Protein AF-A0A847I3F8-F1 (afdb_monomer_lite)

Structure (mmCIF, N/CA/C/O backbone):
data_AF-A0A847I3F8-F1
#
_entry.id   AF-A0A847I3F8-F1
#
loop_
_atom_site.group_PDB
_atom_site.id
_atom_site.type_symbol
_atom_site.label_atom_id
_atom_site.label_alt_id
_atom_site.label_comp_id
_atom_site.label_asym_id
_atom_site.label_entity_id
_atom_site.label_seq_id
_atom_site.pdbx_PDB_ins_code
_atom_site.Cartn_x
_atom_site.Cartn_y
_atom_site.Cartn_z
_atom_site.occupancy
_atom_site.B_iso_or_equiv
_atom_site.auth_seq_id
_atom_site.auth_comp_id
_atom_site.auth_asym_id
_atom_site.auth_atom_id
_atom_site.pdbx_PDB_model_num
ATOM 1 N N . CYS A 1 1 ? 2.955 -3.205 0.117 1.00 49.69 1 CYS A N 1
ATOM 2 C CA . CYS A 1 1 ? 4.304 -2.613 -0.026 1.00 49.69 1 CYS A CA 1
ATOM 3 C C . CYS A 1 1 ? 4.966 -2.546 1.341 1.00 49.69 1 CYS A C 1
ATOM 5 O O . CYS A 1 1 ? 4.336 -2.089 2.290 1.00 49.69 1 CYS A O 1
ATOM 7 N N . LEU A 1 2 ? 6.205 -3.021 1.455 1.00 45.31 2 LEU A N 1
ATOM 8 C CA . LEU A 1 2 ? 6.928 -3.034 2.726 1.00 45.31 2 LEU A CA 1
ATOM 9 C C . LEU A 1 2 ? 7.526 -1.646 2.967 1.00 45.31 2 LEU A C 1
ATOM 11 O O . LEU A 1 2 ? 8.239 -1.113 2.115 1.00 45.31 2 LEU A O 1
ATOM 15 N N . THR A 1 3 ? 7.198 -1.035 4.101 1.00 46.38 3 THR A N 1
ATOM 16 C CA . THR A 1 3 ? 7.851 0.203 4.530 1.00 46.38 3 THR A CA 1
ATOM 17 C C . THR A 1 3 ? 9.266 -0.157 4.990 1.00 46.38 3 THR A C 1
ATOM 19 O O . THR A 1 3 ? 9.402 -1.096 5.777 1.00 46.38 3 THR A O 1
ATOM 22 N N . PRO A 1 4 ? 10.320 0.516 4.497 1.00 40.41 4 PRO A N 1
ATOM 23 C CA . PRO A 1 4 ? 11.658 0.315 5.038 1.00 40.41 4 PRO A CA 1
ATOM 24 C C . PRO A 1 4 ? 11.684 0.660 6.541 1.00 40.41 4 PRO A C 1
ATOM 26 O O . PRO A 1 4 ? 10.822 1.410 7.008 1.00 40.41 4 PRO A O 1
ATOM 29 N N . PRO A 1 5 ? 12.637 0.105 7.312 1.00 38.88 5 PRO A N 1
ATOM 30 C CA . PRO A 1 5 ? 12.752 0.403 8.734 1.00 38.88 5 PRO A CA 1
ATOM 31 C C . PRO A 1 5 ? 12.906 1.913 8.960 1.00 38.88 5 PRO A C 1
ATOM 33 O O . PRO A 1 5 ? 13.718 2.564 8.307 1.00 38.88 5 PRO A O 1
ATOM 36 N N . TRP A 1 6 ? 12.117 2.446 9.895 1.00 43.84 6 TRP A N 1
ATOM 37 C CA . TRP A 1 6 ? 11.954 3.875 10.198 1.00 43.84 6 TRP A CA 1
ATOM 38 C C . TRP A 1 6 ? 13.180 4.534 10.865 1.00 43.84 6 TRP A C 1
ATOM 40 O O . TRP A 1 6 ? 13.143 5.719 11.170 1.00 43.84 6 TRP A O 1
ATOM 50 N N . ASP A 1 7 ? 14.274 3.794 11.047 1.00 41.00 7 ASP A N 1
ATOM 51 C CA . ASP A 1 7 ? 15.499 4.229 11.738 1.00 41.00 7 ASP A CA 1
ATOM 52 C C . ASP A 1 7 ? 16.512 4.965 10.833 1.00 41.00 7 ASP A C 1
ATOM 54 O O . ASP A 1 7 ? 17.704 5.034 11.134 1.00 41.00 7 ASP A O 1
ATOM 58 N N . GLN A 1 8 ? 16.079 5.522 9.696 1.00 41.69 8 GLN A N 1
ATOM 59 C CA . GLN A 1 8 ? 16.973 6.270 8.803 1.00 41.69 8 GLN A CA 1
ATOM 60 C C . GLN A 1 8 ? 16.874 7.788 9.072 1.00 41.69 8 GLN A C 1
ATOM 62 O O . GLN A 1 8 ? 15.798 8.364 8.912 1.00 41.69 8 GLN A O 1
ATOM 67 N N . PRO A 1 9 ? 17.981 8.472 9.433 1.00 40.56 9 PRO A N 1
ATOM 68 C CA . PRO A 1 9 ? 17.998 9.865 9.909 1.00 40.56 9 PRO A CA 1
ATOM 69 C C . PRO A 1 9 ? 17.741 10.940 8.828 1.00 40.56 9 PRO A C 1
ATOM 71 O O . PRO A 1 9 ? 18.084 12.105 9.008 1.00 40.56 9 PRO A O 1
ATOM 74 N N . THR A 1 10 ? 17.147 10.581 7.691 1.00 46.94 10 THR A N 1
ATOM 75 C CA . THR A 1 10 ? 16.985 11.442 6.507 1.00 46.94 10 THR A CA 1
ATOM 76 C C . THR A 1 10 ? 15.542 11.478 6.000 1.00 46.94 10 THR A C 1
ATOM 78 O O . THR A 1 10 ? 15.300 11.474 4.794 1.00 46.94 10 THR A O 1
ATOM 81 N N . PHE A 1 11 ? 14.568 11.536 6.913 1.00 39.56 11 PHE A N 1
ATOM 82 C CA . PHE A 1 11 ? 13.168 11.781 6.557 1.00 39.56 11 PHE A CA 1
ATOM 83 C C . PHE A 1 11 ? 13.016 13.211 6.014 1.00 39.56 11 PHE A C 1
ATOM 85 O O . PHE A 1 11 ? 13.167 14.194 6.743 1.00 39.56 11 PHE A O 1
ATOM 92 N N . ASN A 1 12 ? 12.749 13.332 4.716 1.00 51.97 12 ASN A N 1
ATOM 93 C CA . ASN A 1 12 ? 12.408 14.586 4.060 1.00 51.97 12 ASN A CA 1
ATOM 94 C C . ASN A 1 12 ? 10.940 14.487 3.615 1.00 51.97 12 ASN A C 1
ATOM 96 O O . ASN A 1 12 ? 10.667 13.855 2.591 1.00 51.97 12 ASN A O 1
ATOM 100 N N . PRO A 1 13 ? 10.004 15.168 4.301 1.00 39.41 13 PRO A N 1
ATOM 101 C CA . PRO A 1 13 ? 8.566 14.979 4.115 1.00 39.41 13 PRO A CA 1
ATOM 102 C C . PRO A 1 13 ? 8.095 15.098 2.657 1.00 39.41 13 PRO A C 1
ATOM 104 O O . PRO A 1 13 ? 7.157 14.419 2.246 1.00 39.41 13 PRO A O 1
ATOM 107 N N . VAL A 1 14 ? 8.752 15.932 1.841 1.00 43.34 14 VAL A N 1
ATOM 108 C CA . VAL A 1 14 ? 8.406 16.133 0.423 1.00 43.34 14 VAL A CA 1
ATOM 109 C C . VAL A 1 14 ? 8.941 15.004 -0.467 1.00 43.34 14 VAL A C 1
ATOM 111 O O . VAL A 1 14 ? 8.253 14.571 -1.397 1.00 43.34 14 VAL A O 1
ATOM 114 N N . ALA A 1 15 ? 10.146 14.500 -0.187 1.00 47.09 15 ALA A N 1
ATOM 115 C CA . ALA A 1 15 ? 10.678 13.306 -0.848 1.00 47.09 15 ALA A CA 1
ATOM 116 C C . ALA A 1 15 ? 9.879 12.055 -0.437 1.00 47.09 15 ALA A C 1
ATOM 118 O O . ALA A 1 15 ? 9.598 11.193 -1.271 1.00 47.09 15 ALA A O 1
ATOM 119 N N . ASP A 1 16 ? 9.412 12.018 0.809 1.00 53.03 16 ASP A N 1
ATOM 120 C CA . ASP A 1 16 ? 8.674 10.899 1.388 1.00 53.03 16 ASP A CA 1
ATOM 121 C C . ASP A 1 16 ? 7.203 10.880 0.975 1.00 53.03 16 ASP A C 1
ATOM 123 O O . ASP A 1 16 ? 6.654 9.804 0.749 1.00 53.03 16 ASP A O 1
ATOM 127 N N . MET A 1 17 ? 6.577 12.032 0.702 1.00 55.00 17 MET A N 1
ATOM 128 C CA . MET A 1 17 ? 5.255 12.088 0.057 1.00 55.00 17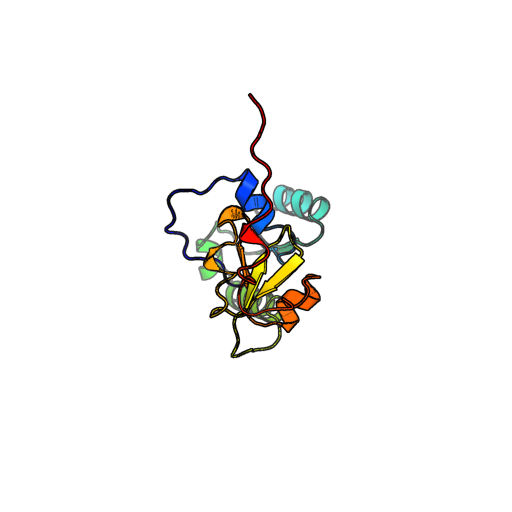 MET A CA 1
ATOM 129 C C . MET A 1 17 ? 5.227 11.329 -1.272 1.00 55.00 17 MET A C 1
ATOM 131 O O . MET A 1 17 ? 4.250 10.640 -1.592 1.00 55.00 17 MET A O 1
ATOM 135 N N . ARG A 1 18 ? 6.319 11.394 -2.049 1.00 56.84 18 ARG A N 1
ATOM 136 C CA . ARG A 1 18 ? 6.447 10.573 -3.256 1.00 56.84 18 ARG A CA 1
ATOM 137 C C . ARG A 1 18 ? 6.503 9.100 -2.926 1.00 56.84 18 ARG A C 1
ATOM 139 O O . ARG A 1 18 ? 6.084 8.346 -3.782 1.00 56.84 18 ARG A O 1
ATOM 146 N N . GLN A 1 19 ? 6.953 8.666 -1.749 1.00 58.12 19 GLN A N 1
ATOM 147 C CA . GLN A 1 19 ? 6.914 7.264 -1.326 1.00 58.12 19 GLN A CA 1
ATOM 148 C C . GLN A 1 19 ? 5.519 6.795 -0.908 1.00 58.12 19 GLN A C 1
ATOM 150 O O . GLN A 1 19 ? 5.216 5.613 -1.089 1.00 58.12 19 GLN A O 1
ATOM 155 N N . VAL A 1 20 ? 4.673 7.693 -0.400 1.00 59.03 20 VAL A N 1
ATOM 156 C CA . VAL A 1 20 ? 3.288 7.378 -0.003 1.00 59.03 20 VAL A CA 1
ATOM 157 C C . VAL A 1 20 ? 2.311 7.432 -1.185 1.00 59.03 20 VAL A C 1
ATOM 159 O O . VAL A 1 20 ? 1.274 6.775 -1.161 1.00 59.03 20 VAL A O 1
ATOM 162 N N . ARG A 1 21 ? 2.652 8.146 -2.269 1.00 57.72 21 ARG A N 1
ATOM 163 C CA . ARG A 1 21 ? 1.830 8.216 -3.493 1.00 57.72 21 ARG A CA 1
ATOM 164 C C . ARG A 1 21 ? 1.568 6.829 -4.100 1.00 57.72 21 ARG A C 1
ATOM 166 O O . ARG A 1 21 ? 2.513 6.120 -4.455 1.00 57.72 21 ARG A O 1
ATOM 173 N N . GLY A 1 22 ? 0.291 6.482 -4.279 1.00 61.97 22 GLY A N 1
ATOM 174 C CA . GLY A 1 22 ? -0.152 5.193 -4.835 1.00 61.97 22 GLY A CA 1
ATOM 175 C C . GLY A 1 22 ? -0.169 4.038 -3.825 1.00 61.97 22 GLY A C 1
ATOM 176 O O . GLY A 1 22 ? -0.243 2.875 -4.230 1.00 61.97 22 GLY A O 1
ATOM 177 N N . ARG A 1 23 ? -0.051 4.340 -2.526 1.00 69.94 23 ARG A N 1
ATOM 178 C CA . ARG A 1 23 ? -0.347 3.393 -1.448 1.00 69.94 23 ARG A CA 1
ATOM 179 C C . ARG A 1 23 ? -1.814 3.507 -1.062 1.00 69.94 23 ARG A C 1
ATOM 181 O O . ARG A 1 23 ? -2.368 4.602 -1.099 1.00 69.94 23 ARG A O 1
ATOM 188 N N . ASN A 1 24 ? -2.385 2.393 -0.626 1.00 72.25 24 ASN A N 1
ATOM 189 C CA . ASN A 1 24 ? -3.631 2.436 0.119 1.00 72.25 24 ASN A CA 1
ATOM 190 C C . ASN A 1 24 ? -3.292 3.035 1.486 1.00 72.25 24 ASN A C 1
ATOM 192 O O . ASN A 1 24 ? -2.387 2.546 2.170 1.00 72.25 24 ASN A O 1
ATOM 196 N N . ILE A 1 25 ? -3.990 4.100 1.867 1.00 76.56 25 ILE A N 1
ATOM 197 C CA . ILE A 1 25 ? -3.841 4.746 3.175 1.00 76.56 25 ILE A CA 1
ATOM 198 C C . ILE A 1 25 ? -5.116 4.476 3.967 1.00 76.56 25 ILE A C 1
ATOM 200 O O . ILE A 1 25 ? -6.194 4.737 3.454 1.00 76.56 25 ILE A O 1
ATOM 204 N N . LEU A 1 26 ? -4.995 3.970 5.195 1.00 79.25 26 LEU A N 1
ATOM 205 C CA . LEU A 1 26 ? -6.119 3.880 6.124 1.00 79.25 26 LEU A CA 1
ATOM 206 C C . LEU A 1 26 ? -5.983 4.994 7.156 1.00 79.25 26 LEU A C 1
ATOM 208 O O . LEU A 1 26 ? -5.003 5.035 7.901 1.00 79.25 26 LEU A O 1
ATOM 212 N N . LEU A 1 27 ? -6.959 5.892 7.193 1.00 78.75 27 LEU A N 1
ATOM 213 C CA . LEU A 1 27 ? -7.099 6.890 8.244 1.00 78.75 27 LEU A CA 1
ATOM 214 C C . LEU A 1 27 ? -7.988 6.310 9.342 1.00 78.75 27 LEU A C 1
ATOM 216 O O . LEU A 1 27 ? -9.106 5.884 9.069 1.00 78.75 27 LEU A O 1
ATOM 220 N N . VAL A 1 28 ? -7.495 6.300 10.576 1.00 79.94 28 VAL A N 1
ATOM 221 C CA . VAL A 1 28 ? -8.268 5.896 11.755 1.00 79.94 28 VAL A CA 1
ATOM 222 C C . VAL A 1 28 ? -8.579 7.157 12.538 1.00 79.94 28 VAL A C 1
ATOM 224 O O . VAL A 1 28 ? -7.652 7.868 12.921 1.00 79.94 28 VAL A O 1
ATOM 227 N N . ALA A 1 29 ? -9.861 7.439 12.746 1.00 79.56 29 ALA A N 1
ATOM 228 C CA . ALA A 1 29 ? -10.294 8.663 13.405 1.00 79.56 29 ALA A CA 1
ATOM 229 C C . ALA A 1 29 ? -11.333 8.377 14.485 1.00 79.56 29 ALA A C 1
ATOM 231 O O . ALA A 1 29 ? -12.216 7.535 14.306 1.00 79.56 29 ALA A O 1
ATOM 232 N N . GLY A 1 30 ? -11.223 9.096 15.600 1.00 81.94 30 GLY A N 1
ATOM 233 C CA . GLY A 1 30 ? -12.226 9.082 16.658 1.00 81.94 30 GLY A CA 1
ATOM 234 C C . GLY A 1 30 ? -13.402 10.023 16.361 1.00 81.94 30 GLY A C 1
ATOM 235 O O . GLY A 1 30 ? -13.331 10.860 15.457 1.00 81.94 30 GLY A O 1
ATOM 236 N N . PRO A 1 31 ? -14.473 9.970 17.170 1.00 78.38 31 PRO A N 1
ATOM 237 C CA . PRO A 1 31 ? -15.656 10.812 16.976 1.00 78.38 31 PRO A CA 1
ATOM 238 C C . PRO A 1 31 ? -15.357 12.313 17.141 1.00 78.38 31 PRO A C 1
ATOM 240 O O . PRO A 1 31 ? -15.997 13.150 16.516 1.00 78.38 31 PRO A O 1
ATOM 243 N N . ALA A 1 32 ? -14.336 12.673 17.926 1.00 76.81 32 ALA A N 1
ATOM 244 C CA . ALA A 1 32 ? -13.904 14.064 18.097 1.00 76.81 32 ALA A CA 1
ATOM 245 C C . ALA A 1 32 ? -13.214 14.663 16.852 1.00 76.81 32 ALA A C 1
ATOM 247 O O . ALA A 1 32 ? -12.989 15.868 16.796 1.00 76.81 32 ALA A O 1
ATOM 248 N N . GLU A 1 33 ? -12.857 13.836 15.868 1.00 74.75 33 GLU A N 1
ATOM 249 C CA . GLU A 1 33 ? -12.080 14.219 14.681 1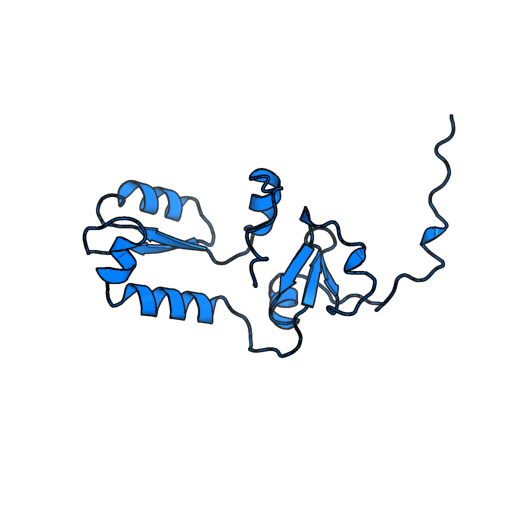.00 74.75 33 GLU A CA 1
ATOM 250 C C . GLU A 1 33 ? -12.943 14.174 13.405 1.00 74.75 33 GLU A C 1
ATOM 252 O O . GLU A 1 33 ? -12.422 14.171 12.286 1.00 74.75 33 GLU A O 1
ATOM 257 N N . GLU A 1 34 ? -14.271 14.144 13.569 1.00 75.44 34 GLU A N 1
ATOM 258 C CA . GLU A 1 34 ? -15.235 13.866 12.503 1.00 75.44 34 GLU A CA 1
ATOM 259 C C . GLU A 1 34 ? -15.165 14.829 11.319 1.00 75.44 34 GLU A C 1
ATOM 261 O O . GLU A 1 34 ? -15.108 14.404 10.162 1.00 75.44 34 GLU A O 1
ATOM 266 N N . GLU A 1 35 ? -15.108 16.130 11.587 1.00 74.25 35 GLU A N 1
ATOM 267 C CA . GLU A 1 35 ? -14.991 17.140 10.532 1.00 74.25 35 GLU A CA 1
ATOM 268 C C . GLU A 1 35 ? -13.664 17.032 9.768 1.00 74.25 35 GLU A C 1
ATOM 270 O O . GLU A 1 35 ? -13.620 17.222 8.549 1.00 74.25 35 GLU A O 1
ATOM 275 N N . ILE A 1 36 ? -12.584 16.675 10.469 1.00 74.44 36 ILE A N 1
ATOM 276 C CA . ILE A 1 36 ? -11.230 16.613 9.911 1.00 74.44 36 ILE A CA 1
ATOM 277 C C . ILE A 1 36 ? -11.121 15.442 8.937 1.00 74.44 36 ILE A C 1
ATOM 279 O O . ILE A 1 36 ? -10.668 15.625 7.802 1.00 74.44 36 ILE A O 1
ATOM 283 N N . TYR A 1 37 ? -11.566 14.245 9.335 1.00 72.88 37 TYR A N 1
ATOM 284 C CA . TYR A 1 37 ? -11.469 13.087 8.449 1.00 72.88 37 TYR A CA 1
ATOM 285 C C . TYR A 1 37 ? -12.457 13.171 7.282 1.00 72.88 37 TYR A C 1
ATOM 287 O O . TYR A 1 37 ? -12.109 12.737 6.187 1.00 72.88 37 TYR A O 1
ATOM 295 N N . LYS A 1 38 ? -13.653 13.758 7.458 1.00 73.94 38 LYS A N 1
ATOM 296 C CA . LYS A 1 38 ? -14.599 13.982 6.346 1.00 73.94 38 LYS A CA 1
ATOM 297 C C . LYS A 1 38 ? -14.015 14.930 5.302 1.00 73.94 38 LYS A C 1
ATOM 299 O O . LYS A 1 38 ? -14.126 14.670 4.104 1.00 73.94 38 LYS A O 1
ATOM 304 N N . SER A 1 39 ? -13.340 15.988 5.751 1.00 71.88 39 SER A N 1
ATOM 305 C CA . SER A 1 39 ? -12.605 16.889 4.865 1.00 71.88 39 SER A CA 1
ATOM 306 C C . SER A 1 39 ? -11.475 16.154 4.135 1.00 71.88 39 SER A C 1
ATOM 308 O O . SER A 1 39 ? -11.384 16.224 2.910 1.00 71.88 39 SER A O 1
ATOM 310 N N . LEU A 1 40 ? -10.659 15.366 4.842 1.00 68.00 40 LEU A N 1
ATOM 311 C CA . LEU A 1 40 ? -9.573 14.586 4.233 1.00 68.00 40 LEU A CA 1
ATOM 312 C C . LEU A 1 40 ? -10.075 13.528 3.243 1.00 68.00 40 LEU A C 1
ATOM 314 O O . LEU A 1 40 ? -9.498 13.401 2.162 1.00 68.00 40 LEU A O 1
ATOM 318 N N . ALA A 1 41 ? -11.156 12.815 3.559 1.00 67.56 41 ALA A N 1
ATOM 319 C CA . ALA A 1 41 ? -11.789 11.839 2.670 1.00 67.56 41 ALA A CA 1
ATOM 320 C C .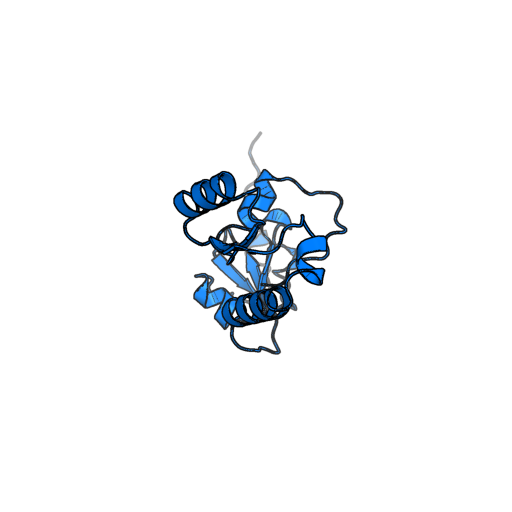 ALA A 1 41 ? -12.264 12.489 1.361 1.00 67.56 41 ALA A C 1
ATOM 322 O O . ALA A 1 41 ? -12.093 11.922 0.286 1.00 67.56 41 ALA A O 1
ATOM 323 N N . GLY A 1 42 ? -12.789 13.718 1.434 1.00 66.06 42 GLY A N 1
ATOM 324 C CA . GLY A 1 42 ? -13.193 14.484 0.253 1.00 66.06 42 GLY A CA 1
ATOM 325 C C . GLY A 1 42 ? -12.030 14.884 -0.665 1.00 66.06 42 GLY A C 1
ATOM 326 O O . GLY A 1 42 ? -12.224 15.032 -1.871 1.00 66.06 42 GLY A O 1
ATOM 327 N N . HIS A 1 43 ? -10.815 15.027 -0.125 1.00 62.00 43 HIS A N 1
ATOM 328 C CA . HIS A 1 43 ? -9.638 15.487 -0.873 1.00 62.00 43 HIS A CA 1
ATOM 329 C C . HIS A 1 43 ? -8.674 14.362 -1.281 1.00 62.00 43 HIS A C 1
ATOM 331 O O . HIS A 1 43 ? -7.843 14.550 -2.174 1.00 62.00 43 HIS A O 1
ATOM 337 N N . SER A 1 44 ? -8.757 13.188 -0.654 1.00 58.56 44 SER A N 1
ATOM 338 C CA . SER A 1 44 ? -7.830 12.080 -0.883 1.00 58.56 44 SER A CA 1
ATOM 339 C C . SER A 1 44 ? -8.436 11.022 -1.809 1.00 58.56 44 SER A C 1
ATOM 341 O O . SER A 1 44 ? -9.149 10.114 -1.397 1.00 58.56 44 SER A O 1
ATOM 343 N N . LYS A 1 45 ? -8.098 11.081 -3.104 1.00 60.84 45 LYS A N 1
ATOM 344 C CA . LYS A 1 45 ? -8.289 9.926 -3.997 1.00 60.84 45 LYS A CA 1
ATOM 345 C C . LYS A 1 45 ? -7.350 8.796 -3.551 1.00 60.84 45 LYS A C 1
ATOM 347 O O . LYS A 1 45 ? -6.176 8.809 -3.916 1.00 60.84 45 LYS A O 1
ATOM 352 N N . GLY A 1 46 ? -7.867 7.843 -2.774 1.00 63.84 46 GLY A N 1
ATOM 353 C CA . GLY A 1 46 ? -7.163 6.610 -2.390 1.00 63.84 46 GLY A CA 1
ATOM 354 C C . GLY A 1 46 ? -6.844 6.439 -0.900 1.00 63.84 46 GLY A C 1
ATOM 355 O O . GLY A 1 46 ? -6.016 5.587 -0.576 1.00 63.84 46 GLY A O 1
ATOM 356 N N . ALA A 1 47 ? -7.455 7.226 -0.008 1.00 70.56 47 ALA A N 1
ATOM 357 C CA . ALA A 1 47 ? -7.438 6.925 1.422 1.00 70.56 47 ALA A CA 1
ATOM 358 C C . ALA A 1 47 ? -8.797 6.364 1.861 1.00 70.56 47 ALA A C 1
ATOM 360 O O . ALA A 1 47 ? -9.829 6.995 1.637 1.00 70.56 47 ALA A O 1
ATOM 361 N N . ASP A 1 48 ? -8.777 5.199 2.500 1.00 75.81 48 ASP A N 1
ATOM 362 C CA . ASP A 1 48 ? -9.928 4.644 3.200 1.00 75.81 48 ASP A CA 1
ATOM 363 C C . ASP A 1 48 ? -9.982 5.237 4.605 1.00 75.81 48 ASP A C 1
ATOM 365 O O . ASP A 1 48 ? -8.949 5.500 5.229 1.00 75.81 48 ASP A O 1
ATOM 369 N N . VAL A 1 49 ? -11.189 5.451 5.121 1.00 80.44 49 VAL A N 1
ATOM 370 C CA . VAL A 1 49 ? -11.383 5.979 6.471 1.00 80.44 49 VAL A CA 1
ATOM 371 C C . VAL A 1 49 ? -12.127 4.968 7.324 1.00 80.44 49 VAL A C 1
ATOM 373 O O . VAL A 1 49 ? -13.206 4.507 6.958 1.00 80.44 49 VAL A O 1
ATOM 376 N N . TYR A 1 50 ? -11.560 4.668 8.487 1.00 82.31 50 TYR A N 1
ATOM 377 C CA . TYR A 1 50 ? -12.213 3.941 9.559 1.00 82.31 50 TYR A CA 1
ATOM 378 C C . TYR A 1 50 ? -12.579 4.921 10.677 1.00 82.31 50 TYR A C 1
ATOM 380 O O . TYR A 1 50 ? -11.711 5.440 11.383 1.00 82.31 50 TYR A O 1
ATOM 388 N N . ALA A 1 51 ? -13.876 5.190 10.814 1.00 83.00 51 ALA A N 1
ATOM 389 C CA . ALA A 1 51 ? -14.413 6.065 11.847 1.00 83.00 51 ALA A CA 1
ATOM 390 C C . ALA A 1 51 ? -14.793 5.243 13.085 1.00 83.00 51 ALA A C 1
ATOM 392 O O . ALA A 1 51 ? -15.826 4.566 13.104 1.00 83.00 51 ALA A O 1
ATOM 393 N N . CYS A 1 52 ? -13.965 5.318 14.124 1.00 82.38 52 CYS A N 1
ATOM 394 C CA . CYS A 1 52 ? -14.263 4.723 15.417 1.00 82.38 52 CYS A CA 1
ATOM 395 C C . CYS A 1 52 ? -15.448 5.458 16.058 1.00 82.38 52 CYS A C 1
ATOM 397 O O . CYS A 1 52 ? -15.477 6.687 16.103 1.00 82.38 52 CYS A O 1
ATOM 399 N N . GLN A 1 53 ? -16.407 4.707 16.598 1.00 80.50 53 GLN A N 1
ATOM 400 C CA . GLN A 1 53 ? -17.496 5.276 17.408 1.00 80.50 53 GLN A CA 1
ATOM 401 C C . GLN A 1 53 ? -17.083 5.447 18.876 1.00 80.50 53 GLN A C 1
ATOM 403 O O . GLN A 1 53 ? -17.712 6.185 19.633 1.00 80.50 53 GLN A O 1
ATOM 408 N N . THR A 1 54 ? -16.012 4.766 19.284 1.00 79.00 54 THR A N 1
ATOM 409 C CA . THR A 1 54 ? -15.505 4.796 20.651 1.00 79.00 54 THR A CA 1
ATOM 410 C C . THR A 1 54 ? -14.650 6.046 20.880 1.00 79.00 54 THR A C 1
ATOM 412 O O . THR A 1 54 ? -13.787 6.355 20.054 1.00 79.00 54 THR A O 1
ATOM 415 N N . PRO A 1 55 ? -14.848 6.779 21.990 1.00 75.56 55 PRO A N 1
ATOM 416 C CA . PRO A 1 55 ? -13.977 7.889 22.348 1.00 75.56 55 PRO A CA 1
ATOM 417 C C . PRO A 1 55 ? -12.563 7.393 22.680 1.00 75.56 55 PRO A C 1
ATOM 419 O O . PRO A 1 55 ? -12.386 6.389 23.364 1.00 75.56 55 PRO A O 1
ATOM 422 N N . GLY A 1 56 ? -11.559 8.123 22.200 1.00 73.44 56 GLY A N 1
ATOM 423 C CA . GLY A 1 56 ? -10.140 7.825 22.400 1.00 73.44 56 GLY A CA 1
ATOM 424 C C . GLY A 1 56 ? -9.294 8.509 21.331 1.00 73.44 56 GLY A C 1
ATOM 425 O O . GLY A 1 56 ? -9.836 9.035 20.355 1.00 73.44 56 GLY A O 1
ATOM 426 N N . ARG A 1 57 ? -7.971 8.538 21.509 1.00 71.94 57 ARG A N 1
ATOM 427 C CA . ARG A 1 57 ? -7.039 9.086 20.509 1.00 71.94 57 ARG A CA 1
ATOM 428 C C . ARG A 1 57 ? -5.883 8.135 20.231 1.00 71.94 57 ARG A C 1
ATOM 430 O O . ARG A 1 57 ? -5.375 7.465 21.128 1.00 71.94 57 ARG A O 1
ATOM 437 N N . GLY A 1 58 ? -5.427 8.110 18.979 1.00 70.06 58 GLY A N 1
ATOM 438 C CA . GLY A 1 58 ? -4.248 7.342 18.574 1.00 70.06 58 GLY A CA 1
ATOM 439 C C . GLY A 1 58 ? -4.325 5.872 19.002 1.00 70.06 58 GLY A C 1
ATOM 440 O O . GLY A 1 58 ? -5.268 5.166 18.656 1.00 70.06 58 GLY A O 1
ATOM 441 N N . CYS A 1 59 ? -3.339 5.412 19.778 1.00 73.81 59 CYS A N 1
ATOM 442 C CA . CYS A 1 59 ? -3.260 4.022 20.236 1.00 73.81 59 CYS A CA 1
ATOM 443 C C . CYS A 1 59 ? -4.371 3.621 21.219 1.00 73.81 59 CYS A C 1
ATOM 445 O O . CYS A 1 59 ? -4.646 2.432 21.349 1.00 73.81 59 CYS A O 1
ATOM 447 N N . GLU A 1 60 ? -5.034 4.570 21.886 1.00 79.31 60 GLU A N 1
ATOM 448 C CA . GLU A 1 60 ? -6.170 4.263 22.767 1.00 79.31 60 GLU A CA 1
ATOM 449 C C . GLU A 1 60 ? -7.320 3.632 21.977 1.00 79.31 60 GLU A C 1
ATOM 451 O O . GLU A 1 60 ? -7.988 2.726 22.471 1.00 79.31 60 GLU A O 1
ATOM 456 N N . LEU A 1 61 ? -7.495 4.038 20.714 1.00 77.88 61 LEU A N 1
ATOM 457 C CA . LEU A 1 61 ? -8.509 3.474 19.825 1.00 77.88 61 LEU A CA 1
ATOM 458 C C . LEU A 1 61 ? -8.253 1.988 19.535 1.00 77.88 61 LEU A C 1
ATOM 460 O O . LEU A 1 61 ? -9.212 1.236 19.395 1.00 77.88 61 LEU A O 1
ATOM 464 N N . LEU A 1 62 ? -6.987 1.544 19.506 1.00 78.81 62 LEU A N 1
ATOM 465 C CA . LEU A 1 62 ? -6.629 0.130 19.296 1.00 78.81 62 LEU A CA 1
ATOM 466 C C . LEU A 1 62 ? -7.088 -0.766 20.451 1.00 78.81 62 LEU A C 1
ATOM 468 O O . LEU A 1 62 ? -7.398 -1.933 20.230 1.00 78.81 62 LEU A O 1
ATOM 472 N N . ALA A 1 63 ? -7.114 -0.230 21.672 1.00 80.88 63 ALA A N 1
ATOM 473 C CA . ALA A 1 63 ? -7.606 -0.945 22.846 1.00 80.88 63 ALA A CA 1
ATOM 474 C C . ALA A 1 63 ? -9.126 -0.798 23.020 1.00 80.88 63 ALA A C 1
ATOM 476 O O . ALA A 1 63 ? -9.780 -1.715 23.514 1.00 80.88 63 ALA A O 1
ATOM 477 N N . ALA A 1 64 ? -9.680 0.353 22.631 1.00 82.31 64 ALA A N 1
ATOM 478 C CA . ALA A 1 64 ? -11.076 0.709 22.864 1.00 82.31 64 ALA A CA 1
ATOM 479 C C . ALA A 1 64 ? -12.046 0.167 21.799 1.00 82.31 64 ALA A C 1
ATOM 481 O O . ALA A 1 64 ? -13.217 -0.051 22.109 1.00 82.31 64 ALA A O 1
ATOM 482 N N . ASP A 1 65 ? -11.596 -0.050 20.560 1.00 83.25 65 ASP A N 1
ATOM 483 C CA . ASP A 1 65 ? -12.400 -0.654 19.494 1.00 83.25 65 ASP A CA 1
ATOM 484 C C . ASP A 1 65 ? -11.873 -2.061 19.134 1.00 83.25 65 ASP A C 1
ATOM 486 O O . ASP A 1 65 ? -10.875 -2.195 18.418 1.00 83.25 65 ASP A O 1
ATOM 490 N N . PRO A 1 66 ? -12.563 -3.136 19.565 1.00 81.31 66 PRO A N 1
ATOM 491 C CA . PRO A 1 66 ? -12.182 -4.512 19.245 1.00 81.31 66 PRO A CA 1
ATOM 492 C C . PRO A 1 66 ? -12.170 -4.823 17.740 1.00 81.31 66 PRO A C 1
ATOM 494 O O . PRO A 1 66 ? -11.472 -5.740 17.296 1.00 81.31 66 PRO A O 1
ATOM 497 N N . GLN A 1 67 ? -12.950 -4.091 16.938 1.00 86.06 67 GLN A N 1
ATOM 498 C CA . GLN A 1 67 ? -13.047 -4.291 15.492 1.00 86.06 67 GLN A CA 1
ATOM 499 C C . GLN A 1 67 ? -11.957 -3.547 14.721 1.00 86.06 67 GLN A C 1
ATOM 501 O O . GLN A 1 67 ? -11.650 -3.933 13.587 1.00 86.06 67 GLN A O 1
ATOM 506 N N . LEU A 1 68 ? -11.316 -2.545 15.329 1.00 84.69 68 LEU A N 1
ATOM 507 C CA . LEU A 1 68 ? -10.277 -1.756 14.674 1.00 84.69 68 LEU A CA 1
ATOM 508 C C . LEU A 1 68 ? -9.091 -2.628 14.250 1.00 84.69 68 LEU A C 1
ATOM 510 O O . LEU A 1 68 ? -8.663 -2.568 13.100 1.00 84.69 68 LEU A O 1
ATOM 514 N N . CYS A 1 69 ? -8.607 -3.508 15.129 1.00 83.38 69 CYS A N 1
ATOM 515 C CA . CYS A 1 69 ? -7.513 -4.430 14.804 1.00 83.38 69 CYS A CA 1
ATOM 516 C C . CYS A 1 69 ? -7.851 -5.342 13.614 1.00 83.38 69 CYS A C 1
ATOM 518 O O . CYS A 1 69 ? -7.030 -5.526 12.714 1.00 83.38 69 CYS A O 1
ATOM 520 N N . SER A 1 70 ? -9.077 -5.872 13.577 1.00 85.38 70 SER A N 1
ATOM 521 C CA . SER A 1 70 ? -9.547 -6.719 12.473 1.00 85.38 70 SER A CA 1
ATOM 522 C C . SER A 1 70 ? -9.660 -5.931 11.166 1.00 85.38 70 SER A C 1
ATOM 524 O O . SER A 1 70 ? -9.301 -6.436 10.103 1.00 85.38 70 SER A O 1
ATOM 526 N N . SER A 1 71 ? -10.099 -4.677 11.243 1.00 85.50 71 SER A N 1
ATOM 527 C CA . SER A 1 71 ? -10.241 -3.787 10.089 1.00 85.50 71 SER A CA 1
ATOM 528 C C . SER A 1 71 ? -8.889 -3.349 9.529 1.00 85.50 71 SER A C 1
ATOM 530 O O . SER A 1 71 ? -8.696 -3.396 8.318 1.00 85.50 71 SER A O 1
ATOM 532 N N . ILE A 1 72 ? -7.918 -3.028 10.391 1.00 83.75 72 ILE A N 1
ATOM 533 C CA . ILE A 1 72 ? -6.525 -2.766 9.996 1.00 83.75 72 ILE A CA 1
ATOM 534 C C . ILE A 1 72 ? -5.926 -4.005 9.323 1.00 83.75 72 ILE A C 1
ATOM 536 O O . ILE A 1 72 ? -5.302 -3.891 8.269 1.00 83.75 72 ILE A O 1
ATOM 540 N N . ALA A 1 73 ? -6.126 -5.192 9.904 1.00 82.75 73 ALA A N 1
ATOM 541 C CA . ALA A 1 73 ? -5.613 -6.437 9.342 1.00 82.75 73 ALA A CA 1
ATOM 542 C C . ALA A 1 73 ? -6.223 -6.738 7.966 1.00 82.75 73 ALA A C 1
ATOM 544 O O . ALA A 1 73 ? -5.491 -7.089 7.042 1.00 82.75 73 ALA A O 1
ATOM 545 N N . LYS A 1 74 ? -7.540 -6.558 7.813 1.00 83.69 74 LYS A N 1
ATOM 546 C CA . LYS A 1 74 ? -8.234 -6.727 6.534 1.00 83.69 74 LYS A CA 1
ATOM 547 C C . LYS A 1 74 ? -7.758 -5.714 5.497 1.00 83.69 74 LYS A C 1
ATOM 549 O O . LYS A 1 74 ? -7.379 -6.110 4.406 1.00 83.69 74 LYS A O 1
ATOM 554 N N . PHE A 1 75 ? -7.685 -4.435 5.855 1.00 83.56 75 PHE A N 1
ATOM 555 C CA . PHE A 1 75 ? -7.157 -3.393 4.977 1.00 83.56 75 PHE A CA 1
ATOM 556 C C . PHE A 1 75 ? -5.728 -3.703 4.517 1.00 83.56 75 PHE A C 1
ATOM 558 O O . PHE A 1 75 ? -5.397 -3.573 3.338 1.00 83.56 75 PHE A O 1
ATOM 565 N N . ALA A 1 76 ? -4.874 -4.157 5.438 1.00 78.06 76 ALA A N 1
ATOM 566 C CA . ALA A 1 76 ? -3.526 -4.582 5.101 1.00 78.06 76 ALA A CA 1
ATOM 567 C C . ALA A 1 76 ? -3.548 -5.778 4.139 1.00 78.06 76 ALA A C 1
ATOM 569 O O . ALA A 1 76 ? -2.786 -5.778 3.181 1.00 78.06 76 ALA A O 1
ATOM 570 N N . GLN A 1 77 ? -4.410 -6.776 4.359 1.00 76.06 77 GLN A N 1
ATOM 571 C CA . GLN A 1 77 ? -4.562 -7.919 3.454 1.00 76.06 77 GLN A CA 1
ATOM 572 C C . GLN A 1 77 ? -5.038 -7.500 2.062 1.00 76.06 77 GLN A C 1
ATOM 574 O O . GLN A 1 77 ? -4.414 -7.900 1.087 1.00 76.06 77 GLN A O 1
ATOM 579 N N . ASP A 1 78 ? -6.064 -6.657 1.970 1.00 75.44 78 ASP A N 1
ATOM 580 C CA . ASP A 1 78 ? -6.628 -6.181 0.702 1.00 75.44 78 ASP A CA 1
ATOM 581 C C . ASP A 1 78 ? -5.632 -5.286 -0.062 1.00 75.44 78 ASP A C 1
ATOM 583 O O . ASP A 1 78 ? -5.579 -5.289 -1.292 1.00 75.44 78 ASP A O 1
ATOM 587 N N . GLY A 1 79 ? -4.802 -4.527 0.662 1.00 69.06 79 GLY A N 1
ATOM 588 C CA . GLY A 1 79 ? -3.733 -3.708 0.088 1.00 69.06 79 GLY A CA 1
ATOM 589 C C . GLY A 1 79 ? -2.433 -4.460 -0.214 1.00 69.06 79 GLY A C 1
ATOM 590 O O . GLY A 1 79 ? -1.554 -3.920 -0.898 1.00 69.06 79 GLY A O 1
ATOM 591 N N . MET A 1 80 ? -2.276 -5.683 0.292 1.00 66.06 80 MET A N 1
ATOM 592 C CA . MET A 1 80 ? -1.151 -6.557 -0.020 1.00 66.06 80 MET A CA 1
ATOM 593 C C . MET A 1 80 ? -1.502 -7.401 -1.247 1.00 66.06 80 MET A C 1
ATOM 595 O O . MET A 1 80 ? -2.496 -8.115 -1.272 1.00 66.06 80 MET A O 1
ATOM 599 N N . GLY A 1 81 ? -0.661 -7.337 -2.281 1.00 62.06 81 GLY A N 1
ATOM 600 C CA . GLY A 1 81 ? -0.788 -8.241 -3.424 1.00 62.06 81 GLY A CA 1
ATOM 601 C C . GLY A 1 81 ? -0.590 -9.709 -3.026 1.00 62.06 81 GLY A C 1
ATOM 602 O O . GLY A 1 81 ? -0.238 -10.027 -1.886 1.00 62.06 81 GLY A O 1
ATOM 603 N N . SER A 1 82 ? -0.765 -10.611 -3.994 1.00 60.84 82 SER A N 1
ATOM 604 C CA . SER A 1 82 ? -0.559 -12.056 -3.844 1.00 60.84 82 SER A CA 1
ATOM 605 C C . SER A 1 82 ? 0.704 -12.380 -3.037 1.00 60.84 82 SER A C 1
ATOM 607 O O . SER A 1 82 ? 1.775 -11.818 -3.295 1.00 60.84 82 SER A O 1
ATOM 609 N N . ARG A 1 83 ? 0.601 -13.319 -2.083 1.00 61.19 83 ARG A N 1
ATOM 610 C CA . ARG A 1 83 ? 1.767 -13.836 -1.348 1.00 61.19 83 ARG A CA 1
ATOM 611 C C . ARG A 1 83 ? 2.830 -14.290 -2.348 1.00 61.19 83 ARG A C 1
ATOM 613 O O . ARG A 1 83 ? 2.614 -15.238 -3.095 1.00 61.19 83 ARG A O 1
ATOM 620 N N . SER A 1 84 ? 3.992 -13.649 -2.313 1.00 62.66 84 SER A N 1
ATOM 621 C CA . SER A 1 84 ? 5.143 -14.008 -3.137 1.00 62.66 84 SER A CA 1
ATOM 622 C C . SER A 1 84 ? 6.354 -14.252 -2.252 1.00 62.66 84 SER A C 1
ATOM 624 O O . SER A 1 84 ? 6.556 -13.580 -1.243 1.00 62.66 84 SER A O 1
ATOM 626 N N . LYS A 1 85 ? 7.172 -15.233 -2.644 1.00 65.19 85 LYS A N 1
ATOM 627 C CA . LYS A 1 85 ? 8.486 -15.487 -2.035 1.00 65.19 85 LYS A CA 1
ATOM 628 C C . LYS A 1 85 ? 9.582 -14.585 -2.617 1.00 65.19 85 LYS A C 1
ATOM 630 O O . LYS A 1 85 ? 10.686 -14.559 -2.089 1.00 65.19 85 LYS A O 1
ATOM 635 N N . ALA A 1 86 ? 9.286 -13.871 -3.702 1.00 74.00 86 ALA A N 1
ATOM 636 C CA . ALA A 1 86 ? 10.217 -13.000 -4.403 1.00 74.00 86 ALA A CA 1
ATOM 637 C C . ALA A 1 86 ? 9.829 -11.536 -4.165 1.00 74.00 86 ALA A C 1
ATOM 639 O O . ALA A 1 86 ? 8.991 -10.981 -4.878 1.00 74.00 86 ALA A O 1
ATOM 640 N N . VAL A 1 87 ? 10.432 -10.933 -3.140 1.00 79.94 87 VAL A N 1
ATOM 641 C CA . VAL A 1 87 ? 10.395 -9.482 -2.919 1.00 79.94 87 VAL A CA 1
ATOM 642 C C . VAL A 1 87 ? 11.193 -8.806 -4.038 1.00 79.94 87 VAL A C 1
ATOM 644 O O . VAL A 1 87 ? 12.260 -9.289 -4.424 1.00 79.94 87 VAL A O 1
ATOM 647 N N . VAL A 1 88 ? 10.679 -7.695 -4.569 1.00 83.75 88 VAL A N 1
ATOM 648 C CA . VAL A 1 88 ? 11.321 -6.941 -5.658 1.00 83.75 88 VAL A CA 1
ATOM 649 C C . VAL A 1 88 ? 11.493 -5.469 -5.300 1.00 83.75 88 VAL A C 1
ATOM 651 O O . VAL A 1 88 ? 10.739 -4.902 -4.506 1.00 83.75 88 VAL A O 1
ATOM 654 N N . CYS A 1 89 ? 12.488 -4.844 -5.918 1.00 83.62 89 CYS A N 1
ATOM 655 C CA . CYS A 1 89 ? 12.844 -3.446 -5.725 1.00 83.62 89 CYS A CA 1
ATOM 656 C C . CYS A 1 89 ? 12.506 -2.644 -6.978 1.00 83.62 89 CYS A C 1
ATOM 658 O O . CYS A 1 89 ? 13.013 -2.940 -8.054 1.00 83.62 89 CYS A O 1
ATOM 660 N N . GLY A 1 90 ? 11.675 -1.617 -6.856 1.00 83.88 90 GLY A N 1
ATOM 661 C CA . GLY A 1 90 ? 11.309 -0.732 -7.954 1.00 83.88 90 GLY A CA 1
ATOM 662 C C . GLY A 1 90 ? 11.867 0.671 -7.797 1.00 83.88 90 GLY A C 1
ATOM 663 O O . GLY A 1 90 ? 11.979 1.179 -6.684 1.00 83.88 90 GLY A O 1
ATOM 664 N N . SER A 1 91 ? 12.175 1.307 -8.922 1.00 83.69 91 SER A N 1
ATOM 665 C CA . SER A 1 91 ? 12.391 2.749 -8.994 1.00 83.69 91 SER A CA 1
ATOM 666 C C . SER A 1 91 ? 11.107 3.427 -9.466 1.00 83.69 91 SER A C 1
ATOM 668 O O . SER A 1 91 ? 10.533 3.056 -10.493 1.00 83.69 91 SER A O 1
ATOM 670 N N . ILE A 1 92 ? 10.648 4.420 -8.706 1.00 77.31 92 ILE A N 1
ATOM 671 C CA . ILE A 1 92 ? 9.410 5.157 -8.993 1.00 77.31 92 ILE A CA 1
ATOM 672 C C . ILE A 1 92 ? 9.562 5.986 -10.271 1.00 77.31 92 ILE A C 1
ATOM 674 O O . ILE A 1 92 ? 8.641 6.024 -11.077 1.00 77.31 92 ILE A O 1
ATOM 678 N N . GLU A 1 93 ? 10.712 6.637 -10.469 1.00 81.25 93 GLU A N 1
ATOM 679 C CA . GLU A 1 93 ? 10.943 7.503 -11.636 1.00 81.25 93 GLU A CA 1
ATOM 680 C C . GLU A 1 93 ? 11.184 6.715 -12.924 1.00 81.25 93 GLU A C 1
ATOM 682 O O . GLU A 1 93 ? 10.725 7.132 -13.984 1.00 81.25 93 GLU A O 1
ATOM 687 N N . SER A 1 94 ? 11.904 5.588 -12.868 1.00 81.25 94 SER A N 1
ATOM 688 C CA . SER A 1 94 ? 12.166 4.799 -14.080 1.00 81.25 94 SER A CA 1
ATOM 689 C C . SER A 1 94 ? 11.009 3.867 -14.442 1.00 81.25 94 SER A C 1
ATOM 691 O O . SER A 1 94 ? 10.981 3.341 -15.556 1.00 81.25 94 SER A O 1
ATOM 693 N N . HIS A 1 95 ? 10.051 3.671 -13.527 1.00 86.38 95 HIS A N 1
ATOM 694 C CA . HIS A 1 95 ? 8.961 2.702 -13.644 1.00 86.38 95 HIS A CA 1
ATOM 695 C C . HIS A 1 95 ? 9.469 1.282 -13.951 1.00 86.38 95 HIS A C 1
ATOM 697 O O . HIS A 1 95 ? 8.850 0.537 -14.717 1.00 86.38 95 HIS A O 1
ATOM 703 N N . ILE A 1 96 ? 10.618 0.911 -13.378 1.00 89.00 96 ILE A N 1
ATOM 704 C CA . ILE A 1 96 ? 11.244 -0.405 -13.547 1.00 89.00 96 ILE A CA 1
ATOM 705 C C . ILE A 1 96 ? 11.419 -1.070 -12.184 1.00 89.00 96 ILE A C 1
ATOM 707 O O . ILE A 1 96 ? 11.874 -0.431 -11.234 1.00 89.00 96 ILE A O 1
ATOM 711 N N . TYR A 1 97 ? 11.084 -2.359 -12.102 1.00 88.56 97 TYR A N 1
ATOM 712 C CA . TYR A 1 97 ? 11.385 -3.209 -10.955 1.00 88.56 97 TYR A CA 1
ATOM 713 C C . TYR A 1 97 ? 12.471 -4.242 -11.265 1.00 88.56 97 TYR A C 1
ATOM 715 O O . TYR A 1 97 ? 12.609 -4.740 -12.383 1.00 88.56 97 TYR A O 1
ATOM 723 N N . HIS A 1 98 ? 13.238 -4.569 -10.235 1.00 87.38 98 HIS A N 1
ATOM 724 C CA . HIS A 1 98 ? 14.404 -5.433 -10.240 1.00 87.38 98 HIS A CA 1
ATOM 725 C C . HIS A 1 98 ? 14.256 -6.496 -9.150 1.00 87.38 98 HIS A C 1
ATOM 727 O O . HIS A 1 98 ? 13.638 -6.254 -8.112 1.00 87.38 98 HIS A O 1
ATOM 733 N N . ALA A 1 99 ? 14.856 -7.663 -9.363 1.00 84.62 99 ALA A N 1
ATOM 734 C CA . ALA A 1 99 ? 15.046 -8.625 -8.284 1.00 84.62 99 ALA A CA 1
ATOM 735 C C . ALA A 1 99 ? 16.009 -8.055 -7.222 1.00 84.62 99 ALA A C 1
ATOM 737 O O . ALA A 1 99 ? 16.850 -7.211 -7.542 1.00 84.62 99 ALA A O 1
ATOM 738 N N . LEU A 1 100 ? 15.876 -8.496 -5.967 1.00 80.31 100 LEU A N 1
ATOM 739 C CA . LEU A 1 100 ? 16.686 -8.016 -4.833 1.00 80.31 100 LEU A CA 1
ATOM 740 C C . LEU A 1 100 ? 18.196 -8.196 -5.034 1.00 80.31 100 LEU A C 1
ATOM 742 O O . LEU A 1 100 ? 18.984 -7.378 -4.572 1.00 80.31 100 LEU A O 1
ATOM 746 N N . ASP A 1 101 ? 18.584 -9.257 -5.729 1.00 80.12 101 ASP A N 1
ATOM 747 C CA . ASP A 1 101 ? 19.961 -9.629 -6.050 1.00 80.12 101 ASP A CA 1
ATOM 748 C C . ASP A 1 101 ? 20.510 -8.921 -7.303 1.00 80.12 101 ASP A C 1
ATOM 750 O O . ASP A 1 101 ? 21.663 -9.123 -7.685 1.00 80.12 101 ASP A O 1
ATOM 754 N N . SER A 1 102 ? 19.722 -8.063 -7.958 1.00 81.75 102 SER A N 1
ATOM 755 C CA . SER A 1 102 ? 20.181 -7.319 -9.129 1.00 81.75 102 SER A CA 1
ATOM 756 C C . SER A 1 102 ? 21.157 -6.205 -8.742 1.00 81.75 102 SER A C 1
ATOM 758 O O . SER A 1 102 ? 20.857 -5.336 -7.924 1.00 81.75 102 SER A O 1
ATOM 760 N N . ALA A 1 103 ? 22.289 -6.133 -9.449 1.00 81.62 103 ALA A N 1
ATOM 761 C CA . ALA A 1 103 ? 23.283 -5.069 -9.280 1.00 81.62 103 ALA A CA 1
ATOM 762 C C . ALA A 1 103 ? 22.741 -3.660 -9.603 1.00 81.62 103 ALA A C 1
ATOM 764 O O . ALA A 1 103 ? 23.355 -2.653 -9.245 1.00 81.62 103 ALA A O 1
ATOM 765 N N . TRP A 1 104 ? 21.588 -3.566 -10.274 1.00 80.06 104 TRP A N 1
ATOM 766 C CA . TRP A 1 104 ? 20.891 -2.301 -10.489 1.00 80.06 104 TRP A CA 1
ATOM 767 C C . TRP A 1 104 ? 20.296 -1.721 -9.207 1.00 80.06 104 TRP A C 1
ATOM 769 O O . TRP A 1 104 ? 20.246 -0.499 -9.097 1.00 80.06 104 TRP A O 1
ATOM 779 N N . VAL A 1 105 ? 19.904 -2.551 -8.232 1.00 78.81 105 VAL A N 1
ATOM 780 C CA . VAL A 1 105 ? 19.278 -2.094 -6.978 1.00 78.81 105 VAL A CA 1
ATOM 781 C C . VAL A 1 105 ? 20.201 -1.138 -6.226 1.00 78.81 105 VAL A C 1
ATOM 783 O O . VAL A 1 105 ? 19.761 -0.073 -5.806 1.00 78.81 105 VAL A O 1
ATOM 786 N N . ALA A 1 106 ? 21.500 -1.449 -6.165 1.00 77.81 106 ALA A N 1
ATOM 787 C CA . ALA A 1 106 ? 22.512 -0.600 -5.533 1.00 77.81 106 ALA A CA 1
ATOM 788 C C . ALA A 1 106 ? 22.716 0.761 -6.231 1.00 77.81 106 ALA A C 1
ATOM 790 O O . ALA A 1 106 ? 23.284 1.677 -5.641 1.00 77.81 106 ALA A O 1
ATOM 791 N N . LYS A 1 107 ? 22.277 0.905 -7.489 1.00 80.50 107 LYS A N 1
ATOM 792 C CA . LYS A 1 107 ? 22.375 2.155 -8.261 1.00 80.50 107 LYS A CA 1
ATOM 793 C C . LYS A 1 107 ? 21.109 3.006 -8.197 1.00 80.50 107 LYS A C 1
ATOM 795 O O . LYS A 1 107 ? 21.131 4.145 -8.665 1.00 80.50 107 LYS A O 1
ATOM 800 N N . ILE A 1 108 ? 20.009 2.476 -7.665 1.00 79.12 108 ILE A N 1
ATOM 801 C CA . ILE A 1 108 ? 18.777 3.246 -7.497 1.00 79.12 108 ILE A CA 1
ATOM 802 C C . ILE A 1 108 ? 18.995 4.233 -6.350 1.00 79.12 108 ILE A C 1
ATOM 804 O O . ILE A 1 108 ? 19.441 3.860 -5.268 1.00 79.12 108 ILE A O 1
ATOM 808 N N . ASN A 1 109 ? 18.670 5.505 -6.585 1.00 77.62 109 ASN A N 1
ATOM 809 C CA . ASN A 1 109 ? 18.705 6.519 -5.535 1.00 77.62 109 ASN A CA 1
ATOM 810 C C . ASN A 1 109 ? 17.772 6.094 -4.378 1.00 77.62 109 ASN A C 1
ATOM 812 O O . ASN A 1 109 ? 16.606 5.804 -4.658 1.00 77.62 109 ASN A O 1
ATOM 816 N N . PRO A 1 110 ? 18.227 6.084 -3.108 1.00 74.12 110 PRO A N 1
ATOM 817 C CA . PRO A 1 110 ? 17.406 5.684 -1.965 1.00 74.12 110 PRO A CA 1
ATOM 818 C C . PRO A 1 110 ? 16.044 6.382 -1.883 1.00 74.12 110 PRO A C 1
ATOM 820 O O . PRO A 1 110 ? 15.049 5.741 -1.565 1.00 74.12 110 PRO A O 1
ATOM 823 N N . THR A 1 111 ? 15.960 7.664 -2.250 1.00 71.44 111 THR A N 1
ATOM 824 C CA . THR A 1 111 ? 14.694 8.426 -2.237 1.00 71.44 111 THR A CA 1
ATOM 825 C C . THR A 1 111 ? 13.687 7.962 -3.294 1.00 71.44 111 THR A C 1
ATOM 827 O O . THR A 1 111 ? 12.502 8.280 -3.219 1.00 71.44 111 THR A O 1
ATOM 830 N N . ASN A 1 112 ? 14.157 7.208 -4.283 1.00 75.06 112 ASN A N 1
ATOM 831 C CA . ASN A 1 112 ? 13.398 6.702 -5.418 1.00 75.06 112 ASN A CA 1
ATOM 832 C C . ASN A 1 112 ? 13.219 5.171 -5.366 1.00 75.06 112 ASN A C 1
ATOM 834 O O . ASN A 1 112 ? 12.507 4.602 -6.193 1.00 75.06 112 ASN A O 1
ATOM 838 N N . LEU A 1 113 ? 13.866 4.496 -4.414 1.00 80.81 113 LEU A N 1
ATOM 839 C CA . LEU A 1 113 ? 13.799 3.052 -4.223 1.00 80.81 113 LEU A CA 1
ATOM 840 C C . LEU A 1 113 ? 12.536 2.674 -3.441 1.00 80.81 113 LEU A C 1
ATOM 842 O O . LEU A 1 113 ? 12.232 3.249 -2.398 1.00 80.81 113 LEU A O 1
ATOM 846 N N . ARG A 1 114 ? 11.811 1.660 -3.914 1.00 79.00 114 ARG 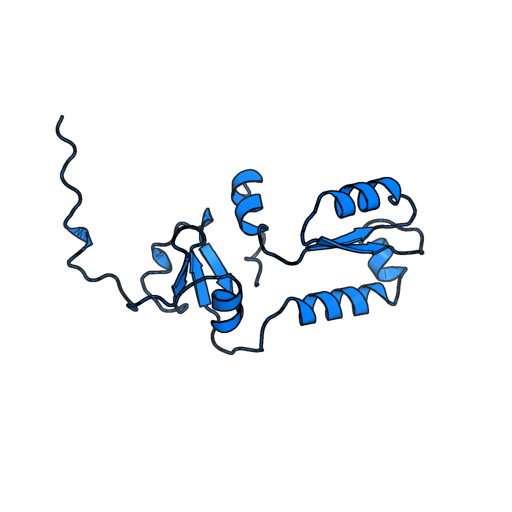A N 1
ATOM 847 C CA . ARG A 1 114 ? 10.658 1.078 -3.219 1.00 79.00 114 ARG A CA 1
ATOM 848 C C . ARG A 1 114 ? 10.708 -0.437 -3.204 1.00 79.00 114 ARG A C 1
ATOM 850 O O . ARG A 1 114 ? 11.066 -1.055 -4.200 1.00 79.00 114 ARG A O 1
ATOM 857 N N . TYR A 1 115 ? 10.238 -1.015 -2.104 1.00 81.81 115 TYR A N 1
ATOM 858 C CA . TYR A 1 115 ? 10.096 -2.457 -1.944 1.00 81.81 115 TYR A CA 1
ATOM 859 C C . TYR A 1 115 ? 8.651 -2.895 -2.182 1.00 81.81 115 TYR A C 1
ATOM 861 O O . TYR A 1 115 ? 7.700 -2.339 -1.619 1.00 81.81 115 TYR A O 1
ATOM 869 N N . TYR A 1 116 ? 8.503 -3.932 -2.995 1.00 78.75 116 TYR A N 1
ATOM 870 C CA . TYR A 1 116 ? 7.237 -4.571 -3.321 1.00 78.75 116 TYR A CA 1
ATOM 871 C C . TYR A 1 116 ? 7.282 -6.016 -2.836 1.00 78.75 116 TYR A C 1
ATOM 873 O O . TYR A 1 116 ? 8.300 -6.697 -2.969 1.00 78.75 116 TYR A O 1
ATOM 881 N N . SER A 1 117 ? 6.180 -6.485 -2.260 1.00 75.06 117 SER A N 1
ATOM 882 C CA . SER A 1 117 ? 6.058 -7.851 -1.757 1.00 75.06 117 SER A CA 1
ATOM 883 C C . SER A 1 117 ? 6.057 -8.883 -2.882 1.00 75.06 117 SER A C 1
ATOM 885 O O . SER A 1 117 ? 6.366 -10.040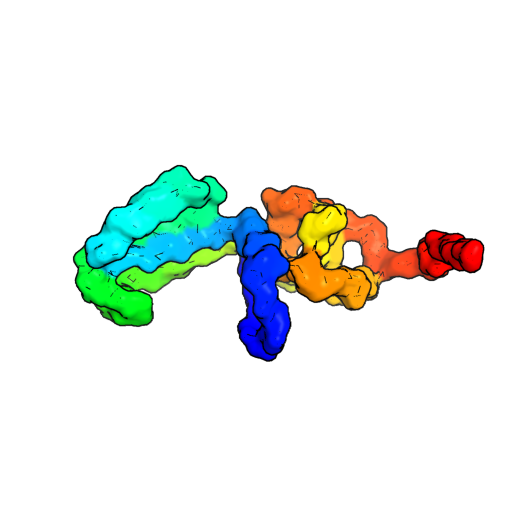 -2.620 1.00 75.06 117 SER A O 1
ATOM 887 N N . SER A 1 118 ? 5.728 -8.484 -4.115 1.00 80.50 118 SER A N 1
ATOM 888 C CA . SER A 1 118 ? 5.733 -9.354 -5.293 1.00 80.50 118 SER A CA 1
ATOM 889 C C . SER A 1 118 ? 5.983 -8.584 -6.601 1.00 80.50 118 SER A C 1
ATOM 891 O O . SER A 1 118 ? 5.759 -7.369 -6.646 1.00 80.50 118 SER A O 1
ATOM 893 N N . PRO A 1 119 ? 6.408 -9.273 -7.682 1.00 84.12 119 PRO A N 1
ATOM 894 C CA . PRO A 1 119 ? 6.413 -8.714 -9.035 1.00 84.12 119 PRO A CA 1
ATOM 895 C C . PRO A 1 119 ? 5.024 -8.232 -9.465 1.00 84.12 119 PRO A C 1
ATOM 897 O O . PRO A 1 119 ? 4.900 -7.111 -9.946 1.00 84.12 119 PRO A O 1
ATOM 900 N N . ASP A 1 120 ? 3.980 -9.020 -9.191 1.00 81.38 120 ASP A N 1
ATOM 901 C CA . ASP A 1 120 ? 2.591 -8.671 -9.513 1.00 81.38 120 ASP A CA 1
ATOM 902 C C . ASP A 1 120 ? 2.165 -7.353 -8.853 1.00 81.38 120 ASP A C 1
ATOM 904 O O . ASP A 1 120 ? 1.507 -6.523 -9.472 1.00 81.38 120 ASP A O 1
ATOM 908 N N . GLU A 1 121 ? 2.578 -7.115 -7.601 1.00 78.19 121 GLU A N 1
ATOM 909 C CA . GLU A 1 121 ? 2.307 -5.855 -6.903 1.00 78.19 121 GLU A CA 1
ATOM 910 C C . GLU A 1 121 ? 3.024 -4.677 -7.583 1.00 78.19 121 GLU A C 1
ATOM 912 O O . GLU A 1 121 ? 2.485 -3.571 -7.651 1.00 78.19 121 GLU A O 1
ATOM 917 N N . ALA A 1 122 ? 4.244 -4.885 -8.086 1.00 82.62 122 ALA A N 1
ATOM 918 C CA . ALA A 1 122 ? 4.973 -3.860 -8.826 1.00 82.62 122 ALA A CA 1
ATOM 919 C C . ALA A 1 122 ? 4.297 -3.561 -10.177 1.00 82.62 122 ALA A C 1
ATOM 921 O O . ALA A 1 122 ? 4.112 -2.392 -10.524 1.00 82.62 122 ALA A O 1
ATOM 922 N N . GLU A 1 123 ? 3.866 -4.593 -10.901 1.00 85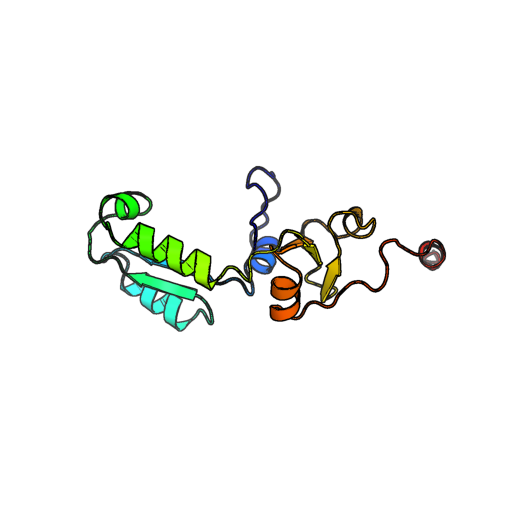.25 123 GLU A N 1
ATOM 923 C CA . GLU A 1 123 ? 3.186 -4.479 -12.197 1.00 85.25 123 GLU A CA 1
ATOM 924 C C . GLU A 1 123 ? 1.796 -3.850 -12.079 1.00 85.25 123 GLU A C 1
ATOM 926 O O . GLU A 1 123 ? 1.467 -2.952 -12.853 1.00 85.25 123 GLU A O 1
ATOM 931 N N . ALA A 1 124 ? 1.023 -4.209 -11.051 1.00 81.62 124 ALA A N 1
ATOM 932 C CA . ALA A 1 124 ? -0.255 -3.568 -10.734 1.00 81.62 124 ALA A CA 1
ATOM 933 C C . ALA A 1 124 ? -0.097 -2.067 -10.430 1.00 81.62 124 ALA A C 1
ATOM 935 O O . ALA A 1 124 ? -1.018 -1.282 -10.651 1.00 81.62 124 ALA A O 1
ATOM 936 N N . ARG A 1 125 ? 1.088 -1.643 -9.966 1.00 77.69 125 ARG A N 1
ATOM 937 C CA . ARG A 1 125 ? 1.451 -0.226 -9.792 1.00 77.69 125 ARG A CA 1
ATOM 938 C C . ARG A 1 125 ? 2.103 0.404 -11.030 1.00 77.69 125 ARG A C 1
ATOM 940 O O . ARG A 1 125 ? 2.611 1.522 -10.943 1.00 77.69 125 ARG A O 1
ATOM 947 N N . GLY A 1 126 ? 2.080 -0.281 -12.173 1.00 82.69 126 GLY A N 1
ATOM 948 C CA . GLY A 1 126 ? 2.556 0.217 -13.463 1.00 82.69 126 GLY A CA 1
ATOM 949 C C . GLY A 1 126 ? 4.067 0.111 -13.679 1.00 82.69 126 GLY A C 1
ATOM 950 O O . GLY A 1 126 ? 4.593 0.764 -14.581 1.00 82.69 126 GLY A O 1
ATOM 951 N N . LEU A 1 127 ? 4.788 -0.666 -12.863 1.00 86.44 127 LEU A N 1
ATOM 952 C CA . LEU A 1 127 ? 6.215 -0.910 -13.076 1.00 86.44 127 LEU A CA 1
ATOM 953 C C . LEU A 1 127 ? 6.417 -2.056 -14.068 1.00 86.44 127 LEU A C 1
ATOM 955 O O . LEU A 1 127 ? 5.647 -3.008 -14.119 1.00 86.44 127 LEU A O 1
ATOM 959 N N . ARG A 1 128 ? 7.503 -1.990 -14.835 1.00 88.25 128 ARG A N 1
ATOM 960 C CA . ARG A 1 128 ? 7.912 -3.046 -15.769 1.00 88.25 128 ARG A CA 1
ATOM 961 C C . ARG A 1 128 ? 9.138 -3.777 -15.248 1.00 88.25 128 ARG A C 1
ATOM 963 O O . ARG A 1 128 ? 9.991 -3.177 -14.599 1.00 88.25 128 ARG A O 1
ATOM 970 N N . ARG A 1 129 ? 9.281 -5.055 -15.588 1.00 88.00 129 ARG A N 1
ATOM 971 C CA . ARG A 1 129 ? 10.474 -5.824 -15.225 1.00 88.00 129 ARG A CA 1
ATOM 972 C C . ARG A 1 129 ? 11.726 -5.269 -15.904 1.00 88.00 129 ARG A C 1
ATOM 974 O O . ARG A 1 129 ? 11.712 -4.948 -17.095 1.00 88.00 129 ARG A O 1
ATOM 981 N N . ALA A 1 130 ? 12.828 -5.212 -15.166 1.00 86.81 130 ALA A N 1
ATOM 982 C CA . ALA A 1 130 ? 14.137 -4.911 -15.722 1.00 86.81 130 ALA A CA 1
ATOM 983 C C . ALA A 1 130 ? 14.540 -5.945 -16.782 1.00 86.81 130 ALA A C 1
ATOM 985 O O . ALA A 1 130 ? 14.381 -7.151 -16.594 1.00 86.81 130 ALA A O 1
ATOM 986 N N . ARG A 1 131 ? 15.101 -5.462 -17.895 1.00 80.00 131 ARG A N 1
ATOM 987 C CA . ARG A 1 131 ? 15.559 -6.315 -19.004 1.00 80.00 131 ARG A CA 1
ATOM 988 C C . ARG A 1 131 ? 16.884 -7.022 -18.714 1.00 80.00 131 ARG A C 1
ATOM 990 O O . ARG A 1 131 ? 17.202 -7.992 -19.389 1.00 80.00 131 ARG A O 1
ATOM 997 N N . SER A 1 132 ? 17.647 -6.544 -17.730 1.00 76.88 132 SER A N 1
ATOM 998 C CA . SER A 1 132 ? 18.923 -7.132 -17.334 1.00 76.88 132 SER A CA 1
ATOM 999 C C . SER A 1 132 ? 19.093 -7.154 -15.816 1.00 76.88 132 SER A C 1
ATOM 1001 O O . SER A 1 132 ? 18.607 -6.282 -15.093 1.00 76.88 132 SER A O 1
ATOM 1003 N N . MET A 1 133 ? 19.812 -8.172 -15.344 1.00 68.69 133 MET A N 1
ATOM 1004 C CA . MET A 1 133 ? 20.182 -8.355 -13.937 1.00 68.69 133 MET A CA 1
ATOM 1005 C C . MET A 1 133 ? 21.351 -7.456 -13.514 1.00 68.69 133 MET A C 1
ATOM 1007 O O . MET A 1 133 ? 21.491 -7.147 -12.330 1.00 68.69 133 MET A O 1
ATOM 1011 N N . ALA A 1 134 ? 22.162 -7.008 -14.474 1.00 63.72 134 ALA A N 1
ATOM 1012 C CA . ALA A 1 134 ? 23.330 -6.171 -14.251 1.00 63.72 134 ALA A CA 1
ATOM 1013 C C . ALA A 1 134 ? 23.426 -5.056 -15.309 1.00 63.72 134 ALA A C 1
ATOM 1015 O O . ALA A 1 134 ? 22.881 -5.195 -16.412 1.00 63.72 134 ALA A O 1
ATOM 1016 N N . PRO A 1 135 ? 24.097 -3.939 -14.990 1.00 59.16 135 PRO A N 1
ATOM 1017 C CA . PRO A 1 135 ? 24.459 -2.942 -15.984 1.00 59.16 135 PRO A CA 1
ATOM 1018 C C . PRO A 1 135 ? 25.433 -3.548 -16.991 1.00 59.16 135 PRO A C 1
ATOM 1020 O O . PRO A 1 135 ? 26.479 -4.050 -16.589 1.00 59.16 135 PRO A O 1
ATOM 1023 N N . ASP A 1 136 ? 25.127 -3.456 -18.285 1.00 55.66 136 ASP A N 1
ATOM 1024 C CA . ASP A 1 136 ? 26.135 -3.718 -19.311 1.00 55.66 136 ASP A CA 1
ATOM 1025 C C . ASP A 1 136 ? 27.288 -2.728 -19.106 1.00 55.66 136 ASP A C 1
ATOM 1027 O O . ASP A 1 136 ? 27.083 -1.511 -19.143 1.00 55.66 136 ASP A O 1
ATOM 1031 N N . GLU A 1 137 ? 28.515 -3.227 -18.932 1.00 50.09 137 GLU A N 1
ATOM 1032 C CA . GLU A 1 137 ? 29.732 -2.408 -18.783 1.00 50.09 137 GLU A CA 1
ATOM 1033 C C . GLU A 1 137 ? 29.947 -1.406 -19.935 1.00 50.09 137 GLU A C 1
ATOM 1035 O O . GLU A 1 137 ? 30.779 -0.503 -19.846 1.00 50.09 137 GLU A O 1
ATOM 1040 N N . ARG A 1 138 ? 29.184 -1.530 -21.026 1.00 47.19 138 ARG A N 1
ATOM 1041 C CA . ARG A 1 138 ? 29.233 -0.639 -22.186 1.00 47.19 138 ARG A CA 1
ATOM 1042 C C . ARG A 1 138 ? 28.502 0.694 -21.990 1.00 47.19 138 ARG A C 1
ATOM 1044 O O . ARG A 1 138 ? 28.898 1.664 -22.631 1.00 47.19 138 ARG A O 1
ATOM 1051 N N . SER A 1 139 ? 27.492 0.802 -21.120 1.00 46.22 139 SER A N 1
ATOM 1052 C CA . SER A 1 139 ? 26.715 2.053 -20.982 1.00 46.22 139 SER A CA 1
ATOM 1053 C C . SER A 1 139 ? 27.347 3.086 -20.038 1.00 46.22 139 SER A C 1
ATOM 1055 O O . SER A 1 139 ? 27.011 4.267 -20.098 1.00 46.22 139 SER A O 1
ATOM 1057 N N . SER A 1 140 ? 28.325 2.686 -19.218 1.00 46.38 140 SER A N 1
ATOM 1058 C CA . SER A 1 140 ? 29.053 3.584 -18.307 1.00 46.38 140 SER A CA 1
ATOM 1059 C C . SER A 1 140 ? 30.072 4.498 -19.006 1.00 46.38 140 SER A C 1
ATOM 1061 O O . SER A 1 140 ? 30.605 5.405 -18.370 1.00 46.38 140 SER A O 1
ATOM 1063 N N . ARG A 1 141 ? 30.329 4.312 -20.312 1.00 47.31 141 ARG A N 1
ATOM 1064 C CA . ARG A 1 141 ? 31.330 5.077 -21.088 1.00 47.31 141 ARG A CA 1
ATOM 1065 C C . ARG A 1 141 ? 30.771 6.259 -21.893 1.00 47.31 141 ARG A C 1
ATOM 1067 O O . ARG A 1 141 ? 31.516 6.894 -22.636 1.00 47.31 141 ARG A O 1
ATOM 1074 N N . HIS A 1 142 ? 29.492 6.603 -21.753 1.00 42.28 142 HIS A N 1
ATOM 1075 C CA . HIS A 1 142 ? 28.889 7.742 -22.459 1.00 42.28 142 HIS A CA 1
ATOM 1076 C C . HIS A 1 142 ? 28.360 8.814 -21.506 1.00 42.28 142 HIS A C 1
ATOM 1078 O O . HIS A 1 142 ? 27.182 9.155 -21.489 1.00 42.28 142 HIS A O 1
ATOM 1084 N N . ARG A 1 143 ? 29.273 9.411 -20.738 1.00 44.62 143 ARG A N 1
ATOM 1085 C CA . ARG A 1 143 ? 29.108 10.801 -20.308 1.00 44.62 143 ARG A CA 1
ATOM 1086 C C . ARG A 1 143 ? 30.190 11.606 -21.026 1.00 44.62 143 ARG A C 1
ATOM 1088 O O . ARG A 1 143 ? 31.358 11.432 -20.684 1.00 44.62 143 ARG A O 1
ATOM 1095 N N . PRO A 1 144 ? 29.866 12.416 -22.051 1.00 48.28 144 PRO A N 1
ATOM 1096 C CA . PRO A 1 144 ? 30.877 13.283 -22.633 1.00 48.28 144 PRO A CA 1
ATOM 1097 C C . PRO A 1 144 ? 31.351 14.259 -21.543 1.00 48.28 144 PRO A C 1
ATOM 1099 O O . PRO A 1 144 ? 30.527 14.704 -20.731 1.00 48.28 144 PRO A O 1
ATOM 1102 N N . PRO A 1 145 ? 32.655 14.575 -21.472 1.00 43.12 145 PRO A N 1
ATOM 1103 C CA . PRO A 1 145 ? 33.136 15.585 -20.546 1.00 43.12 145 PRO A CA 1
ATOM 1104 C C . PRO A 1 145 ? 32.426 16.904 -20.862 1.00 43.12 145 PRO A C 1
ATOM 1106 O O . PRO A 1 145 ? 32.369 17.331 -22.018 1.00 43.12 145 PRO A O 1
ATOM 1109 N N . ARG A 1 146 ? 31.855 17.541 -19.832 1.00 45.72 146 ARG A N 1
ATOM 1110 C CA . ARG A 1 146 ? 31.428 18.939 -19.932 1.00 45.72 146 ARG A CA 1
ATOM 1111 C C . ARG A 1 146 ? 32.673 19.748 -20.300 1.00 45.72 146 ARG A C 1
ATOM 1113 O O . ARG A 1 146 ? 33.652 19.709 -19.560 1.00 45.72 146 ARG A O 1
ATOM 1120 N N . LYS A 1 147 ? 32.652 20.389 -21.471 1.00 46.03 147 LYS A N 1
ATOM 1121 C CA . LYS A 1 147 ? 33.715 21.310 -21.889 1.00 46.03 147 LYS A CA 1
ATOM 1122 C C . LYS A 1 147 ? 33.780 22.506 -20.917 1.00 46.03 147 LYS A C 1
ATOM 1124 O O . LYS A 1 147 ? 32.728 22.843 -20.367 1.00 46.03 147 LYS A O 1
ATOM 1129 N N . PRO A 1 148 ? 34.984 23.065 -20.689 1.00 58.59 148 PRO A N 1
ATOM 1130 C CA . PRO A 1 148 ? 35.213 24.212 -19.810 1.00 58.59 148 PRO A CA 1
ATOM 1131 C C . PRO A 1 148 ? 34.498 25.477 -20.291 1.00 58.59 148 PRO A C 1
ATOM 1133 O O . PRO A 1 148 ? 34.279 25.597 -21.520 1.00 58.59 148 PRO A O 1
#

Sequence (148 aa):
CLTPPWDQPTFNPVADMRQVRGRNILLVAGPAEEEIYKSLAGHSKGADVYACQTPGRGCELLAADPQLCSSIAKFAQDGMGSRSKAVVCGSIESHIYHALDSAWVAKINPTNLRYYSSPDEAEARGLRRARSMAPDERSSRHRPPRKP

Secondary structure (DSSP, 8-state):
-BPPPS--S---HHHHHHHHTTS-EEEEE-GGGHHHHHHHHHH-TTEEEEE--S---TTHHHHH-HHHHHHHHHHHHHHS-S--S--EEEETTTTEEEETT-TTGGGS-GGGEEEES-HHHHHHTT-EE-S-SS--TTGGG--PPPP-

Foldseek 3Di:
DDDPPPPDPDDDPVLCVLVCPPAQAEAEEEPVCVVVVVVVVVVDPRYHYDYDPFDDDDCVSVVGDPCVVVVVVVSVVVRAPDQDPFKWKDFQVVLEIATPQAPVQVVRDPSRIDIHNDPVNSVVVVHYYDPDSYDDPVVVPPDPPDDD

pLDDT: mean 70.44, std 14.32, range [38.88, 89.0]

Radius of gyration: 19.86 Å; chains: 1; bounding box: 53×40×46 Å